Protein AF-A0A377NDH5-F1 (afdb_monomer)

Sequence (66 aa):
MIKSQKLGLVTVLYNSPEVLDDFFNSLSIQKNINFHLYIVDNSSTEESINLSKILADTYNYTNYVH

pLDDT: mean 87.29, std 10.35, range [44.03, 94.69]

Foldseek 3Di:
DPDQDEAEAEDEDEPCLPCLLVVLVVVLPDPPHHYAYEYHYPYPDCN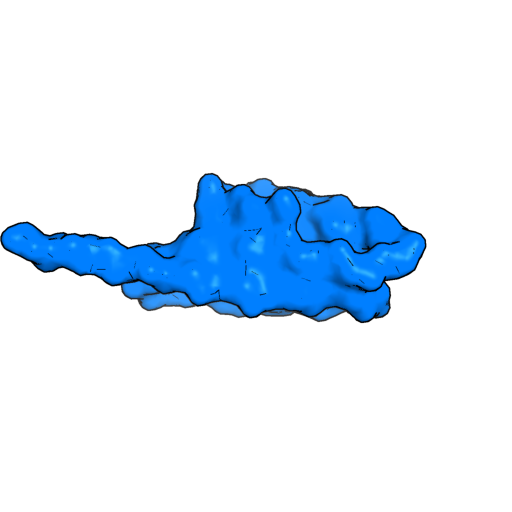NVVSNVVSCVVSVPPRYDD

Mean predicted aligned error: 4.85 Å

Solvent-accessible surface area (backbone atoms only — not comparable to full-atom values): 4113 Å² total; per-residue (Å²): 132,86,74,82,71,70,41,80,44,77,49,75,46,64,84,56,54,85,55,46,62,61,51,55,51,60,58,65,72,59,76,97,69,56,61,36,43,37,46,44,76,69,36,96,58,65,60,46,60,54,50,50,51,53,49,30,61,74,66,67,52,86,48,67,48,112

Nearest PDB structures (foldseek):
  6yv9-assembly1_A  TM=8.372E-01  e=2.251E-01  Pyrobaculum calidifontis JCM 11548
  8jjn-assembly1_C  TM=5.937E-01  e=9.301E-02  Variovorax paradoxus
  8jjt-assembly1_C  TM=5.945E-01  e=1.307E-01  Variovorax paradoxus
  8jjt-assembly2_A  TM=5.951E-01  e=1.497E-01  Variovorax paradoxus
  8jjt-assembly3_B  TM=5.795E-01  e=1.497E-01  Variovorax paradoxus

Radius of gyration: 12.58 Å; Cα contacts (8 Å, |Δi|>4): 83; chains: 1; bounding box: 30×19×36 Å

Structure (mmCIF, N/CA/C/O backbone):
data_AF-A0A377NDH5-F1
#
_entry.id   AF-A0A377NDH5-F1
#
loop_
_atom_site.group_PDB
_atom_site.id
_atom_site.type_symbol
_atom_site.label_atom_id
_atom_site.label_alt_id
_atom_site.label_comp_id
_atom_site.label_asym_id
_atom_site.label_entity_id
_atom_site.label_seq_id
_atom_site.pdbx_PDB_ins_code
_atom_site.Cartn_x
_atom_site.Cartn_y
_atom_site.Cartn_z
_atom_site.occupancy
_atom_site.B_iso_or_equiv
_atom_site.auth_seq_id
_atom_site.auth_comp_id
_atom_site.auth_asym_id
_atom_site.auth_atom_id
_atom_site.pdbx_PDB_model_num
ATOM 1 N N . MET A 1 1 ? -22.847 -5.858 22.711 1.00 44.03 1 MET A N 1
ATOM 2 C CA . MET A 1 1 ? -21.533 -5.424 22.182 1.00 44.03 1 MET A CA 1
ATOM 3 C C . MET A 1 1 ? -21.700 -5.064 20.716 1.00 44.03 1 MET A C 1
ATOM 5 O O . MET A 1 1 ? -22.116 -5.924 19.952 1.00 44.03 1 MET A O 1
ATOM 9 N N . ILE A 1 2 ? -21.420 -3.821 20.323 1.00 55.16 2 ILE A N 1
ATOM 10 C CA . ILE A 1 2 ? -21.347 -3.453 18.903 1.00 55.16 2 ILE A CA 1
ATOM 11 C C . ILE A 1 2 ? -20.005 -3.986 18.399 1.00 55.16 2 ILE A C 1
ATOM 13 O O . ILE A 1 2 ? -18.949 -3.539 18.843 1.00 55.16 2 ILE A O 1
ATOM 17 N N . LYS A 1 3 ? -20.035 -5.002 17.537 1.00 57.91 3 LYS A N 1
ATOM 18 C CA . LYS A 1 3 ? -18.832 -5.494 16.862 1.00 57.91 3 LYS A CA 1
ATOM 19 C C . LYS A 1 3 ? -18.336 -4.355 15.967 1.00 57.91 3 LYS A C 1
ATOM 21 O O . LYS A 1 3 ? -19.079 -3.931 15.089 1.00 57.91 3 LYS A O 1
ATOM 26 N N . SER A 1 4 ? -17.126 -3.840 16.209 1.00 67.00 4 SER A N 1
ATOM 27 C CA . SER A 1 4 ? -16.476 -2.898 15.286 1.00 67.00 4 SER A CA 1
ATOM 28 C C . SER A 1 4 ? -16.459 -3.553 13.905 1.00 67.00 4 SER A C 1
ATOM 30 O O . SER A 1 4 ? -15.858 -4.617 13.733 1.00 67.00 4 SER A O 1
ATOM 32 N N . GLN A 1 5 ? -17.215 -2.993 12.958 1.00 75.75 5 GLN A N 1
ATOM 33 C CA . GLN A 1 5 ? -17.227 -3.486 11.589 1.00 75.75 5 GLN A CA 1
ATOM 34 C C . GLN A 1 5 ? -15.850 -3.197 10.997 1.00 75.75 5 GLN A C 1
ATOM 36 O O . GLN A 1 5 ? -15.467 -2.041 10.839 1.00 75.75 5 GLN A O 1
ATOM 41 N N . LYS A 1 6 ? -15.085 -4.259 10.741 1.00 81.81 6 LYS A N 1
ATOM 42 C CA . LYS A 1 6 ? -13.815 -4.166 10.026 1.00 81.81 6 LYS A CA 1
ATOM 43 C C . LYS A 1 6 ? -14.119 -4.048 8.537 1.00 81.81 6 LYS A C 1
ATOM 45 O O . LYS A 1 6 ? -14.819 -4.903 7.998 1.00 81.81 6 LYS A O 1
ATOM 50 N N . LEU A 1 7 ? -13.601 -3.007 7.897 1.00 88.44 7 LEU A N 1
ATOM 51 C CA . LEU A 1 7 ? -13.697 -2.808 6.453 1.00 88.44 7 LEU A CA 1
ATOM 52 C C . LEU A 1 7 ? -12.491 -3.472 5.772 1.00 88.44 7 LEU A C 1
ATOM 54 O O . LEU A 1 7 ? -11.354 -3.231 6.156 1.00 88.44 7 LEU A O 1
ATOM 58 N N . GLY A 1 8 ? -12.718 -4.323 4.778 1.00 91.06 8 GLY A N 1
ATOM 59 C CA . GLY A 1 8 ? -11.644 -4.792 3.900 1.00 91.06 8 GLY A CA 1
ATOM 60 C C . GLY A 1 8 ? -11.555 -3.877 2.686 1.00 91.06 8 GLY A C 1
ATOM 61 O O . GLY A 1 8 ? -12.544 -3.743 1.970 1.00 91.06 8 GLY A O 1
ATOM 62 N N . LEU A 1 9 ? -10.402 -3.254 2.458 1.00 92.50 9 LEU A N 1
ATOM 63 C CA . LEU A 1 9 ? -10.113 -2.487 1.250 1.00 92.50 9 LEU A CA 1
ATOM 64 C C . LEU A 1 9 ? -9.141 -3.298 0.398 1.00 92.50 9 LEU A C 1
ATOM 66 O O . LEU A 1 9 ? -8.039 -3.583 0.849 1.00 92.50 9 LEU A O 1
ATOM 70 N N . VAL A 1 10 ? -9.551 -3.686 -0.807 1.00 94.06 10 VAL A N 1
ATOM 71 C CA . VAL A 1 10 ? -8.724 -4.483 -1.721 1.00 94.06 10 VAL A CA 1
ATOM 72 C C . VAL A 1 10 ? -8.400 -3.638 -2.944 1.00 94.06 10 VAL A C 1
ATOM 74 O O . VAL A 1 10 ? -9.310 -3.072 -3.549 1.00 94.06 10 VAL A O 1
ATOM 77 N N . THR A 1 11 ? -7.124 -3.563 -3.310 1.00 93.25 11 THR A N 1
ATOM 78 C CA . THR A 1 11 ? -6.661 -2.889 -4.527 1.00 93.25 11 THR A CA 1
ATOM 79 C C . THR A 1 11 ? -5.677 -3.772 -5.289 1.00 93.25 11 THR A C 1
ATOM 81 O O . THR A 1 11 ? -4.994 -4.606 -4.692 1.00 93.25 11 THR A O 1
ATOM 84 N N . VAL A 1 12 ? -5.620 -3.598 -6.609 1.00 93.88 12 VAL A N 1
ATOM 85 C CA . VAL A 1 12 ? -4.695 -4.312 -7.494 1.00 93.88 12 VAL A CA 1
ATOM 86 C C . VAL A 1 12 ? -3.750 -3.298 -8.127 1.00 93.88 12 VAL A C 1
ATOM 88 O O . VAL A 1 12 ? -4.214 -2.291 -8.660 1.00 93.88 12 VAL A O 1
ATOM 91 N N . LEU A 1 13 ? -2.445 -3.558 -8.081 1.00 92.62 13 LEU A N 1
ATOM 92 C CA . LEU A 1 13 ? -1.424 -2.715 -8.706 1.00 92.62 13 LEU A CA 1
ATOM 93 C C . LEU A 1 13 ? -0.987 -3.308 -10.046 1.00 92.62 13 LEU A C 1
ATOM 95 O O . LEU A 1 13 ? -0.887 -4.528 -10.191 1.00 92.62 13 LEU A O 1
ATOM 99 N N . TYR A 1 14 ? -0.736 -2.440 -11.027 1.00 91.56 14 TYR A N 1
ATOM 100 C CA . TYR A 1 14 ? -0.192 -2.837 -12.323 1.00 91.56 14 TYR A CA 1
ATOM 101 C C . TYR A 1 14 ? 0.623 -1.705 -12.957 1.00 91.56 14 TYR A C 1
ATOM 103 O O . TYR A 1 14 ? 0.062 -0.847 -13.631 1.00 91.56 14 TYR A O 1
ATOM 111 N N . ASN A 1 15 ? 1.945 -1.719 -12.762 1.00 89.44 15 ASN A N 1
ATOM 112 C CA . ASN A 1 15 ? 2.895 -0.779 -13.372 1.00 89.44 15 ASN A CA 1
ATOM 113 C C . ASN A 1 15 ? 2.484 0.703 -13.207 1.00 89.44 15 ASN A C 1
ATOM 115 O O . ASN A 1 15 ? 2.578 1.485 -14.151 1.00 89.44 15 ASN A O 1
ATOM 119 N N . SER A 1 16 ? 1.997 1.076 -12.019 1.00 88.75 16 SER A N 1
ATOM 120 C CA . SER A 1 16 ? 1.566 2.449 -11.700 1.00 88.75 16 SER A CA 1
ATOM 121 C C . SER A 1 16 ? 2.056 2.879 -10.312 1.00 88.75 16 SER A C 1
ATOM 123 O O . SER A 1 16 ? 1.248 3.068 -9.403 1.00 88.75 16 SER A O 1
ATOM 125 N N . PRO A 1 17 ? 3.375 2.957 -10.071 1.00 90.50 17 PRO A N 1
ATOM 126 C CA . PRO A 1 17 ? 3.907 3.420 -8.789 1.00 90.50 17 PRO A CA 1
ATOM 127 C C . PRO A 1 17 ? 3.520 4.875 -8.467 1.00 90.50 17 PRO A C 1
ATOM 129 O O . PRO A 1 17 ? 3.325 5.212 -7.303 1.00 90.50 17 PRO A O 1
ATOM 132 N N . GLU A 1 18 ? 3.342 5.728 -9.476 1.00 93.75 18 GLU A N 1
ATOM 133 C CA . GLU A 1 18 ? 3.107 7.168 -9.332 1.00 93.75 18 GLU A CA 1
ATOM 134 C C . GLU A 1 18 ? 1.791 7.529 -8.632 1.00 93.75 18 GLU A C 1
ATOM 136 O O . GLU A 1 18 ? 1.667 8.622 -8.087 1.00 93.75 18 GLU A O 1
ATOM 141 N N . VAL A 1 19 ? 0.810 6.622 -8.615 1.00 93.56 19 VAL A N 1
ATOM 142 C CA . VAL A 1 19 ? -0.481 6.861 -7.947 1.00 93.56 19 VAL A CA 1
ATOM 143 C C . VAL A 1 19 ? -0.461 6.465 -6.471 1.00 93.56 19 VAL A C 1
ATOM 145 O O . VAL A 1 19 ? -1.411 6.763 -5.745 1.00 93.56 19 VAL A O 1
ATOM 148 N N . LEU A 1 20 ? 0.585 5.762 -6.019 1.00 93.75 20 LEU A N 1
ATOM 149 C CA . LEU A 1 20 ? 0.633 5.198 -4.672 1.00 93.75 20 LEU A CA 1
ATOM 150 C C . LEU A 1 20 ? 0.735 6.288 -3.607 1.00 93.75 20 LEU A C 1
ATOM 152 O O . LEU A 1 20 ? 0.030 6.196 -2.605 1.00 93.75 20 LEU A O 1
ATOM 156 N N . ASP A 1 21 ? 1.519 7.341 -3.832 1.00 93.94 21 ASP A N 1
ATOM 157 C CA . ASP A 1 21 ? 1.649 8.440 -2.867 1.00 93.94 21 ASP A CA 1
ATOM 158 C C . ASP A 1 21 ? 0.285 9.071 -2.554 1.00 93.94 21 ASP A C 1
ATOM 160 O O . ASP A 1 21 ? -0.140 9.121 -1.396 1.00 93.94 21 ASP A O 1
ATOM 164 N N . ASP A 1 22 ? -0.457 9.469 -3.591 1.00 94.69 22 ASP A N 1
ATOM 165 C CA . ASP A 1 22 ? -1.789 10.058 -3.438 1.00 94.69 22 ASP A CA 1
ATOM 166 C C . ASP A 1 22 ? -2.798 9.058 -2.864 1.00 94.69 22 ASP A C 1
ATOM 168 O O . ASP A 1 22 ? -3.627 9.422 -2.023 1.00 94.69 22 ASP A O 1
ATOM 172 N N . PHE A 1 23 ? -2.717 7.785 -3.261 1.00 94.31 23 PHE A N 1
ATOM 173 C CA . PHE A 1 23 ? -3.569 6.728 -2.725 1.00 94.31 23 PHE A CA 1
ATOM 174 C C . PHE A 1 23 ? -3.368 6.555 -1.214 1.00 94.31 23 PHE A C 1
ATOM 176 O O . PHE A 1 23 ? -4.331 6.682 -0.454 1.00 94.31 23 PHE A O 1
ATOM 183 N N . PHE A 1 24 ? -2.134 6.336 -0.754 1.00 93.31 24 PHE A N 1
ATOM 184 C CA . PHE A 1 24 ? -1.828 6.162 0.667 1.00 93.31 24 PHE A CA 1
ATOM 185 C C . PHE A 1 24 ? -2.109 7.436 1.475 1.00 93.31 24 PHE A C 1
ATOM 187 O O . PHE A 1 24 ? -2.692 7.355 2.560 1.00 93.31 24 PHE A O 1
ATOM 194 N N . ASN A 1 25 ? -1.809 8.616 0.923 1.00 93.75 25 ASN A N 1
ATOM 195 C CA . ASN A 1 25 ? -2.177 9.889 1.535 1.00 93.75 25 ASN A CA 1
ATOM 196 C C . ASN A 1 25 ? -3.698 10.001 1.729 1.00 93.75 25 ASN A C 1
ATOM 198 O O . ASN A 1 25 ? -4.165 10.300 2.831 1.00 93.75 25 ASN A O 1
ATOM 202 N N . SER A 1 26 ? -4.481 9.694 0.688 1.00 93.81 26 SER A N 1
ATOM 203 C CA . SER A 1 26 ? -5.945 9.750 0.741 1.00 93.81 26 SER A CA 1
ATOM 204 C C . SER A 1 26 ? -6.522 8.813 1.802 1.00 93.81 26 SER A C 1
ATOM 206 O O . SER A 1 26 ? -7.482 9.169 2.487 1.00 93.81 26 SER A O 1
ATOM 208 N N . LEU A 1 27 ? -5.914 7.641 1.987 1.00 91.88 27 LEU A N 1
ATOM 209 C CA . LEU A 1 27 ? -6.314 6.691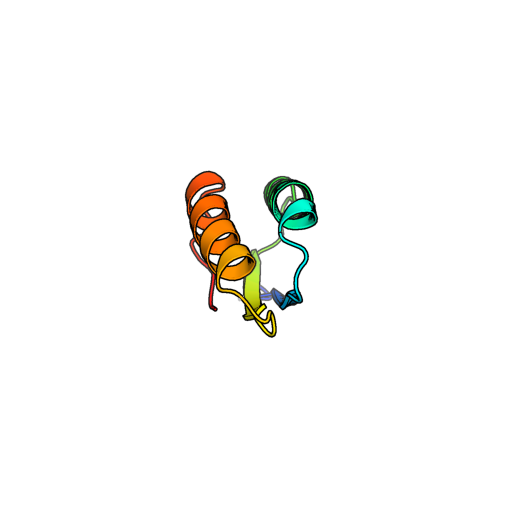 3.010 1.00 91.88 27 LEU A CA 1
ATOM 210 C C . LEU A 1 27 ? -5.945 7.186 4.417 1.00 91.88 27 LEU A C 1
ATOM 212 O O . LEU A 1 27 ? -6.702 6.951 5.363 1.00 91.88 27 LEU A O 1
ATOM 216 N N . SER A 1 28 ? -4.807 7.869 4.570 1.00 90.38 28 SER A N 1
ATOM 217 C CA . SER A 1 28 ? -4.279 8.274 5.883 1.00 90.38 28 SER A CA 1
ATOM 218 C C . SER A 1 28 ? -5.123 9.355 6.559 1.00 90.38 28 SER A C 1
ATOM 220 O O . SER A 1 28 ? -5.182 9.441 7.785 1.00 90.38 28 SER A O 1
ATOM 222 N N . ILE A 1 29 ? -5.832 10.155 5.760 1.00 91.94 29 ILE A N 1
ATOM 223 C CA . ILE A 1 29 ? -6.695 11.239 6.239 1.00 91.94 29 ILE A CA 1
ATOM 224 C C . ILE A 1 29 ? -8.129 10.780 6.552 1.00 91.94 29 ILE A C 1
ATOM 226 O O . ILE A 1 29 ? -8.941 11.585 7.023 1.00 91.94 29 ILE A O 1
ATOM 230 N N . GLN A 1 30 ? -8.465 9.509 6.300 1.00 89.81 30 GLN A N 1
ATOM 231 C CA . GLN A 1 30 ? -9.791 8.964 6.593 1.00 89.81 30 GLN A CA 1
ATOM 232 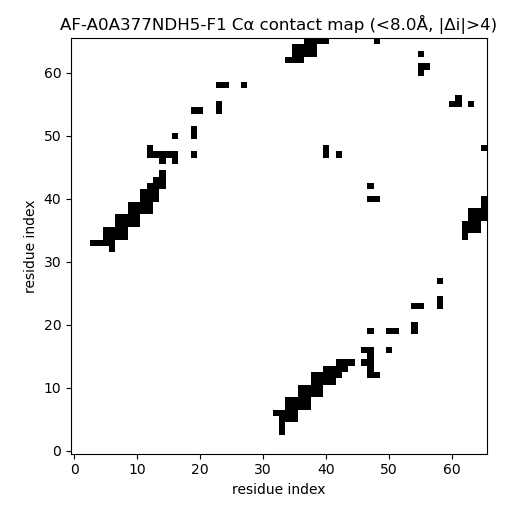C C . GLN A 1 30 ? -10.035 8.925 8.108 1.00 89.81 30 GLN A C 1
ATOM 234 O O . GLN A 1 30 ? -9.199 8.470 8.886 1.00 89.81 30 GLN A O 1
ATOM 239 N N . LYS A 1 31 ? -11.211 9.384 8.550 1.00 87.06 31 LYS A N 1
ATOM 240 C CA . LYS A 1 31 ? -11.580 9.457 9.975 1.00 87.06 31 LYS A CA 1
ATOM 241 C C . LYS A 1 31 ? -12.660 8.436 10.311 1.00 87.06 31 LYS A C 1
ATOM 243 O O . LYS A 1 31 ? -13.611 8.278 9.556 1.00 87.06 31 LYS A O 1
ATOM 248 N N . ASN A 1 32 ? -12.557 7.812 11.488 1.00 84.12 32 ASN A N 1
ATOM 249 C CA . ASN A 1 32 ? -13.535 6.851 12.024 1.00 84.12 32 ASN A CA 1
ATOM 250 C C . ASN A 1 32 ? -13.738 5.583 11.172 1.00 84.12 32 ASN A C 1
ATOM 252 O O . ASN A 1 32 ? -14.792 4.952 11.253 1.00 84.12 32 ASN A O 1
ATOM 256 N N . ILE A 1 33 ? -12.735 5.187 10.384 1.00 83.06 33 ILE A N 1
ATOM 257 C CA . ILE A 1 33 ? -12.769 3.952 9.594 1.00 83.06 33 IL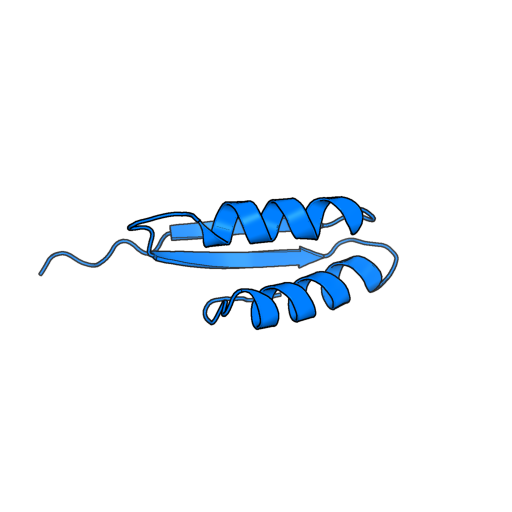E A CA 1
ATOM 258 C C . ILE A 1 33 ? -11.714 2.991 10.136 1.00 83.06 33 ILE A C 1
ATOM 260 O O . ILE A 1 33 ? -10.538 3.325 10.223 1.00 83.06 33 ILE A O 1
ATOM 264 N N . ASN A 1 34 ? -12.145 1.784 10.494 1.00 85.19 34 ASN A N 1
ATOM 265 C CA . ASN A 1 34 ? -11.260 0.684 10.861 1.00 85.19 34 ASN A CA 1
ATOM 266 C C . ASN A 1 34 ? -11.165 -0.274 9.672 1.00 85.19 34 ASN A C 1
ATOM 268 O O . ASN A 1 34 ? -12.025 -1.149 9.524 1.00 85.19 34 ASN A O 1
ATOM 272 N N . PHE A 1 35 ? -10.171 -0.073 8.804 1.00 89.06 35 PHE A N 1
ATOM 273 C CA . PHE A 1 35 ? -9.982 -0.908 7.623 1.00 89.06 35 PHE A CA 1
ATOM 274 C C . PHE A 1 35 ? -8.659 -1.679 7.624 1.00 89.06 35 PHE A C 1
ATOM 276 O O . PHE A 1 35 ? -7.673 -1.269 8.232 1.00 89.06 35 PHE A O 1
ATOM 283 N N . HIS A 1 36 ? -8.670 -2.813 6.926 1.00 90.88 36 HIS A N 1
ATOM 284 C CA . HIS A 1 36 ? -7.498 -3.589 6.538 1.00 90.88 36 HIS A CA 1
ATOM 285 C C . HIS A 1 36 ? -7.278 -3.396 5.034 1.00 90.88 36 HIS A C 1
ATOM 287 O O . HIS A 1 36 ? -8.213 -3.603 4.257 1.00 90.88 36 HIS A O 1
ATOM 293 N N . LEU A 1 37 ? -6.074 -2.979 4.638 1.00 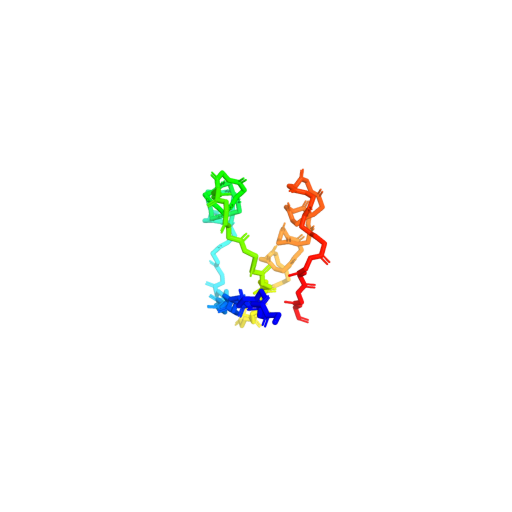92.56 37 LEU A N 1
ATOM 294 C CA . LEU A 1 37 ? -5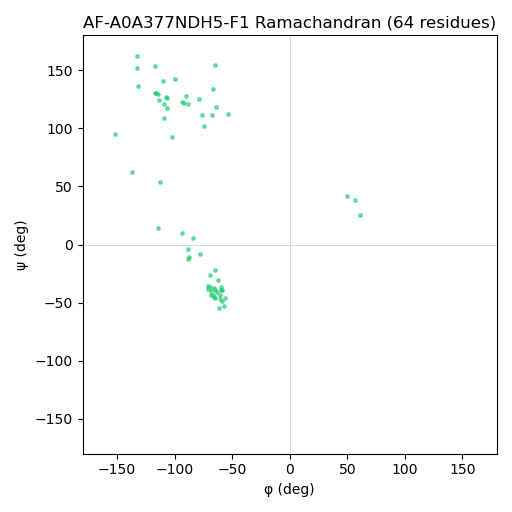.692 -2.790 3.239 1.00 92.56 37 LEU A CA 1
ATOM 295 C C . LEU A 1 37 ? -5.023 -4.065 2.713 1.00 92.56 37 LEU A C 1
ATOM 297 O O . LEU A 1 37 ? -4.016 -4.514 3.259 1.00 92.56 37 LEU A O 1
ATOM 301 N N . TYR A 1 38 ? -5.588 -4.616 1.647 1.00 93.75 38 TYR A N 1
ATOM 302 C CA . TYR A 1 38 ? -5.061 -5.744 0.893 1.00 93.75 38 TYR A CA 1
ATOM 303 C C . TYR A 1 38 ? -4.580 -5.239 -0.463 1.00 93.75 38 TYR A C 1
ATOM 305 O O . TYR A 1 38 ? -5.369 -4.686 -1.236 1.00 93.75 38 TYR A O 1
ATOM 313 N N . ILE A 1 39 ? -3.299 -5.435 -0.748 1.00 92.81 39 ILE A N 1
ATOM 314 C CA . ILE A 1 39 ? -2.693 -5.099 -2.032 1.00 92.81 39 ILE A CA 1
ATOM 315 C C . ILE A 1 39 ? -2.404 -6.387 -2.787 1.00 92.81 39 ILE A C 1
ATOM 317 O O . ILE A 1 39 ? -1.747 -7.276 -2.269 1.00 92.81 39 ILE A O 1
ATOM 321 N N . VAL A 1 40 ? -2.884 -6.477 -4.022 1.00 93.50 40 VAL A N 1
ATOM 322 C CA . VAL A 1 40 ? -2.500 -7.536 -4.957 1.00 93.50 40 VAL A CA 1
ATOM 323 C C . VAL A 1 40 ? -1.643 -6.896 -6.036 1.00 93.50 40 VAL A C 1
ATOM 325 O O . VAL A 1 40 ? -2.153 -6.136 -6.854 1.00 93.50 40 VAL A O 1
ATOM 328 N N . ASP A 1 41 ? -0.343 -7.164 -6.045 1.00 91.88 41 ASP A N 1
ATOM 329 C CA . ASP A 1 41 ? 0.526 -6.650 -7.102 1.00 91.88 41 ASP A CA 1
ATOM 330 C C . ASP A 1 41 ? 0.567 -7.623 -8.287 1.00 91.88 41 ASP A C 1
ATOM 332 O O . ASP A 1 41 ? 0.931 -8.788 -8.137 1.00 91.88 41 ASP A O 1
ATOM 336 N N . ASN A 1 42 ? 0.168 -7.144 -9.465 1.00 92.81 42 ASN A N 1
ATOM 337 C CA . ASN A 1 42 ? 0.249 -7.873 -10.732 1.00 92.81 42 ASN A CA 1
ATOM 338 C C . ASN A 1 42 ? 1.234 -7.202 -11.710 1.00 92.81 42 ASN A C 1
ATOM 340 O O . ASN A 1 42 ? 1.206 -7.466 -12.914 1.00 92.81 42 ASN A O 1
ATOM 344 N N . SER A 1 43 ? 2.067 -6.286 -11.214 1.00 91.38 43 SER A N 1
ATOM 345 C CA . SER A 1 43 ? 3.061 -5.563 -12.002 1.00 91.38 43 SER A CA 1
ATOM 346 C C . SER A 1 43 ? 4.136 -6.497 -12.553 1.00 91.38 43 SER A C 1
ATOM 348 O O . SER A 1 43 ? 4.442 -7.551 -11.998 1.00 91.38 43 SER A O 1
ATOM 350 N N . SER A 1 44 ? 4.752 -6.090 -13.662 1.00 90.75 44 SER A N 1
ATOM 351 C CA . SER A 1 44 ? 5.890 -6.815 -14.245 1.00 90.75 44 SER A CA 1
ATOM 352 C C . SER A 1 44 ? 7.213 -6.557 -13.513 1.00 90.75 44 SER A C 1
ATOM 354 O O . SER A 1 44 ? 8.218 -7.195 -13.821 1.00 90.75 44 SER A O 1
ATOM 356 N N . THR A 1 45 ? 7.226 -5.604 -12.579 1.00 93.25 45 THR A N 1
ATOM 357 C CA . THR A 1 45 ? 8.375 -5.211 -11.757 1.00 93.25 45 THR A CA 1
ATOM 358 C C . THR A 1 45 ? 7.958 -5.111 -10.291 1.00 93.25 45 THR A C 1
ATOM 360 O O . THR A 1 45 ? 6.778 -4.980 -9.984 1.00 93.25 45 THR A O 1
ATOM 363 N N . GLU A 1 46 ? 8.927 -5.123 -9.375 1.00 91.19 46 GLU A N 1
ATOM 364 C CA . GLU A 1 46 ? 8.670 -4.988 -7.930 1.00 91.19 46 GLU A CA 1
ATOM 365 C C . GLU A 1 46 ? 8.537 -3.528 -7.457 1.00 91.19 46 GLU A C 1
ATOM 367 O O . GLU A 1 46 ? 8.476 -3.251 -6.260 1.00 91.19 46 GLU A O 1
ATOM 372 N N . GLU A 1 47 ? 8.543 -2.562 -8.375 1.00 94.00 47 GLU A N 1
ATOM 373 C CA . GLU A 1 47 ? 8.559 -1.139 -8.033 1.00 94.00 47 GLU A CA 1
ATOM 374 C C . GLU A 1 47 ? 7.320 -0.737 -7.219 1.00 94.00 47 GLU A C 1
ATOM 376 O O . GLU A 1 47 ? 7.441 -0.126 -6.155 1.00 94.00 47 GLU A O 1
ATOM 381 N N . SER A 1 48 ? 6.135 -1.157 -7.669 1.00 92.06 48 SER A N 1
ATOM 382 C CA . SER A 1 48 ? 4.861 -0.836 -7.025 1.00 92.06 48 SER A CA 1
ATOM 383 C C . SER A 1 48 ? 4.728 -1.474 -5.639 1.00 92.06 48 SER A C 1
ATOM 385 O O . SER A 1 48 ? 4.327 -0.791 -4.690 1.00 92.06 48 SER A O 1
ATOM 387 N N . ILE A 1 49 ? 5.106 -2.748 -5.468 1.00 92.12 49 ILE A N 1
ATOM 388 C CA . ILE A 1 49 ? 5.053 -3.384 -4.146 1.00 92.12 49 ILE A CA 1
ATOM 389 C C . ILE A 1 49 ? 6.085 -2.815 -3.168 1.00 92.12 49 ILE A C 1
ATOM 391 O O . ILE A 1 49 ? 5.780 -2.652 -1.983 1.00 92.12 49 ILE A O 1
ATOM 395 N N . ASN A 1 50 ? 7.286 -2.471 -3.636 1.00 94.19 50 ASN A N 1
ATOM 396 C CA . ASN A 1 50 ? 8.319 -1.893 -2.778 1.00 94.19 50 ASN A CA 1
ATOM 397 C C . ASN A 1 50 ? 7.927 -0.489 -2.307 1.00 94.19 50 ASN A C 1
ATOM 399 O O . ASN A 1 50 ? 8.028 -0.202 -1.113 1.00 94.19 50 ASN A O 1
ATOM 403 N N . LEU A 1 51 ? 7.392 0.346 -3.203 1.00 94.62 51 LEU A N 1
ATOM 404 C CA . LEU A 1 51 ? 6.866 1.658 -2.829 1.00 94.62 51 LEU A CA 1
ATOM 405 C C . LEU A 1 51 ? 5.679 1.533 -1.860 1.00 94.62 51 LEU A C 1
ATOM 407 O O . LEU A 1 51 ? 5.636 2.229 -0.849 1.00 94.62 51 LEU A O 1
ATOM 411 N N . SER A 1 52 ? 4.775 0.576 -2.087 1.00 92.81 52 SER A N 1
ATOM 412 C CA . SER A 1 52 ? 3.639 0.328 -1.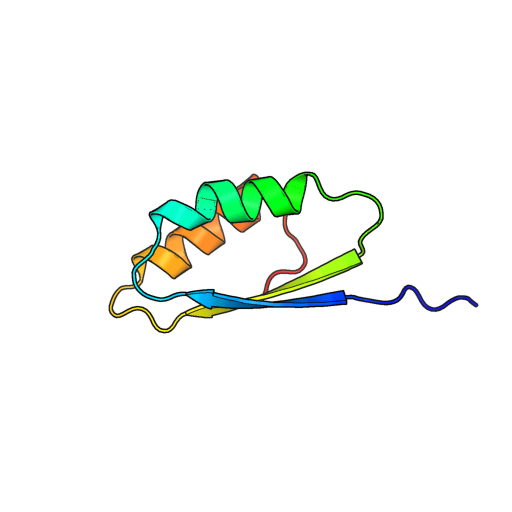188 1.00 92.81 52 SER A CA 1
ATOM 413 C C . SER A 1 52 ? 4.066 -0.009 0.244 1.00 92.81 52 SER A C 1
ATOM 415 O O . SER A 1 52 ? 3.447 0.464 1.194 1.00 92.81 52 SER A O 1
ATOM 417 N N . LYS A 1 53 ? 5.141 -0.790 0.418 1.00 92.06 53 LYS A N 1
ATOM 418 C CA . LYS A 1 53 ? 5.702 -1.107 1.744 1.00 92.06 53 LYS A CA 1
ATOM 419 C C . LYS A 1 53 ? 6.259 0.140 2.435 1.00 92.06 53 LYS A C 1
ATOM 421 O O . LYS A 1 53 ? 5.933 0.386 3.592 1.00 92.06 53 LYS A O 1
ATOM 426 N N . ILE A 1 54 ? 7.032 0.952 1.711 1.00 94.06 54 ILE A N 1
ATOM 427 C CA . ILE A 1 54 ? 7.609 2.202 2.235 1.00 94.06 54 ILE A CA 1
ATOM 428 C C . ILE A 1 54 ? 6.504 3.169 2.678 1.00 94.06 54 ILE A C 1
ATOM 430 O O . ILE A 1 54 ? 6.596 3.777 3.747 1.00 94.06 54 ILE A O 1
ATOM 434 N N . LEU A 1 55 ? 5.442 3.306 1.882 1.00 93.69 55 LEU A N 1
ATOM 435 C CA . LEU A 1 55 ? 4.323 4.191 2.200 1.00 93.69 55 LEU A CA 1
ATOM 436 C C . LEU A 1 55 ? 3.477 3.655 3.353 1.00 93.69 55 LEU A C 1
ATOM 438 O O . LEU A 1 55 ? 3.066 4.434 4.212 1.00 93.69 55 LEU A O 1
ATOM 442 N N . ALA A 1 56 ? 3.264 2.339 3.429 1.00 91.56 56 ALA A N 1
ATOM 443 C CA . ALA A 1 56 ? 2.596 1.728 4.571 1.00 91.56 56 ALA A CA 1
ATOM 444 C C . ALA A 1 56 ? 3.314 2.076 5.886 1.00 91.56 56 ALA A C 1
ATOM 446 O O . ALA A 1 56 ? 2.660 2.525 6.828 1.00 91.56 56 ALA A O 1
ATOM 447 N N . ASP A 1 57 ? 4.645 1.978 5.923 1.00 89.44 57 ASP A N 1
ATOM 448 C CA . ASP A 1 57 ? 5.441 2.372 7.090 1.00 89.44 57 ASP A CA 1
ATOM 449 C C . ASP A 1 57 ? 5.369 3.887 7.346 1.00 89.44 57 ASP A C 1
ATOM 451 O O . ASP A 1 57 ? 5.126 4.320 8.472 1.00 89.44 57 ASP A O 1
ATOM 455 N N . THR A 1 58 ? 5.506 4.704 6.296 1.00 91.94 58 THR A N 1
ATOM 456 C CA . THR A 1 58 ? 5.484 6.178 6.384 1.00 91.94 58 THR A CA 1
ATOM 457 C C . THR A 1 58 ? 4.173 6.713 6.966 1.00 91.94 58 THR A C 1
ATOM 459 O O . THR A 1 58 ? 4.181 7.643 7.774 1.00 91.94 58 THR A O 1
AT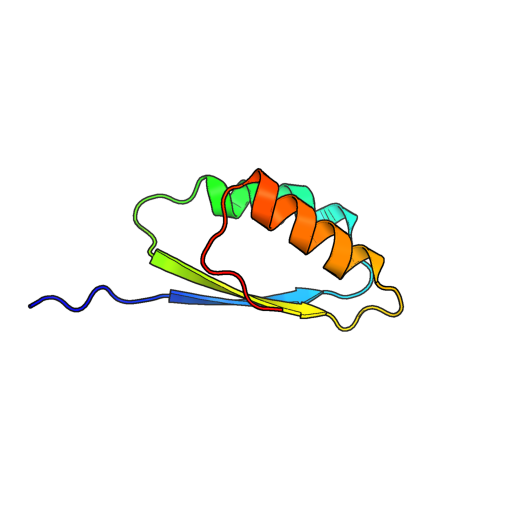OM 462 N N . TYR A 1 59 ? 3.041 6.112 6.595 1.00 87.75 59 TYR A N 1
ATOM 463 C CA . TYR A 1 59 ? 1.710 6.495 7.071 1.00 87.75 59 TYR A CA 1
ATOM 464 C C . TYR A 1 59 ? 1.236 5.682 8.295 1.00 87.75 59 TYR A C 1
ATOM 466 O O . TYR A 1 59 ? 0.078 5.806 8.696 1.00 87.75 59 TYR A O 1
ATOM 474 N N . ASN A 1 60 ? 2.112 4.886 8.929 1.00 81.62 60 ASN A N 1
ATOM 475 C CA . ASN A 1 60 ? 1.810 4.034 10.092 1.00 81.62 60 ASN A CA 1
ATOM 476 C C . ASN A 1 60 ? 0.657 3.026 9.867 1.00 81.62 60 ASN A C 1
ATOM 478 O O . ASN A 1 60 ? -0.138 2.739 10.773 1.00 81.62 60 ASN A O 1
ATOM 482 N N . TYR A 1 61 ? 0.564 2.443 8.671 1.00 81.50 61 TYR A N 1
ATOM 483 C CA . TYR A 1 61 ? -0.379 1.369 8.368 1.00 81.50 61 TYR A CA 1
ATOM 484 C C . TYR A 1 61 ? 0.053 0.038 8.984 1.00 81.50 61 TYR A C 1
ATOM 486 O O . TYR A 1 61 ? 0.865 -0.698 8.440 1.00 81.50 61 TYR A O 1
ATOM 494 N N . THR A 1 62 ? -0.577 -0.327 10.100 1.00 68.25 62 THR A N 1
ATOM 495 C CA . THR A 1 62 ? -0.328 -1.602 10.804 1.00 68.25 62 THR A CA 1
ATOM 496 C C . THR A 1 62 ? -1.190 -2.770 10.307 1.00 68.25 62 THR A C 1
ATOM 498 O O . THR A 1 62 ? -0.927 -3.924 10.632 1.00 68.25 62 THR A O 1
ATOM 501 N N . ASN A 1 63 ? -2.218 -2.483 9.502 1.00 69.50 63 ASN A N 1
ATOM 502 C CA . ASN A 1 63 ? -3.211 -3.438 9.001 1.00 69.50 63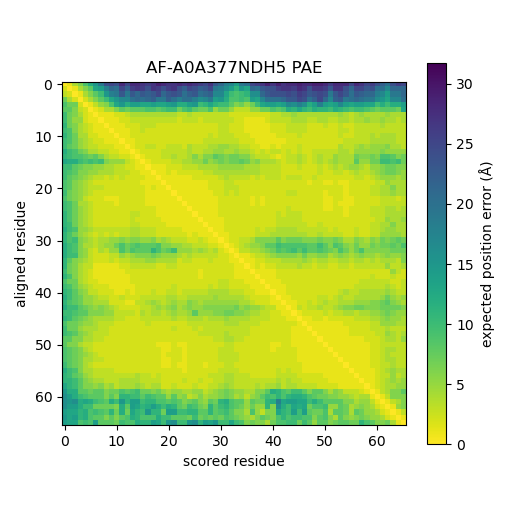 ASN A CA 1
ATOM 503 C C . ASN A 1 63 ? -3.086 -3.620 7.478 1.00 69.50 63 ASN A C 1
ATOM 505 O O . ASN A 1 63 ? -4.055 -3.432 6.740 1.00 69.50 63 ASN A O 1
ATOM 509 N N . TYR A 1 64 ? -1.877 -3.950 7.032 1.00 72.19 64 TYR A N 1
ATOM 510 C CA . TYR A 1 64 ? -1.473 -4.050 5.631 1.00 72.19 64 TYR A CA 1
ATOM 511 C C . TYR A 1 64 ? -1.068 -5.487 5.290 1.00 72.19 64 TYR A C 1
ATOM 513 O O . TYR A 1 64 ? -0.272 -6.094 6.007 1.00 72.19 64 TYR A O 1
ATOM 521 N N . VAL A 1 65 ? -1.613 -6.030 4.202 1.00 76.50 65 VAL A N 1
ATOM 522 C CA . VAL A 1 65 ? -1.225 -7.337 3.657 1.00 76.50 65 VAL A CA 1
ATOM 523 C C . VAL A 1 65 ? -0.995 -7.188 2.158 1.00 76.50 65 VAL A C 1
ATOM 525 O O . VAL A 1 65 ? -1.788 -6.538 1.475 1.00 76.50 65 VAL A O 1
ATOM 528 N N . HIS A 1 66 ? 0.085 -7.793 1.676 1.00 71.12 66 HIS A N 1
ATOM 529 C CA . HIS A 1 66 ? 0.451 -7.892 0.270 1.00 71.12 66 HIS A CA 1
ATOM 530 C C . HIS A 1 66 ? 0.641 -9.353 -0.127 1.00 71.12 66 HIS A C 1
ATOM 532 O O . HIS A 1 66 ? 1.023 -10.141 0.772 1.00 71.12 66 HIS A O 1
#

Organism: NCBI:txid41202

Secondary structure (DSSP, 8-state):
-----PEEEEEEESS-GGGHHHHHHHHHT--S--EEEEEEE--SSSHHHHHHHHHHHHTT--SEE-

InterPro domains:
  IPR029044 Nucleotide-diphospho-sugar transferases [G3DSA:3.90.550.10] (2-66)
  IPR029044 Nucleotide-diphospho-sugar transferases [SSF53448] (6-59)